Protein AF-A0A2H9L7E9-F1 (afdb_monomer_lite)

pLDDT: mean 79.14, std 12.88, range [49.19, 94.81]

Structure (mmCIF, N/CA/C/O backbone):
data_AF-A0A2H9L7E9-F1
#
_entry.id   AF-A0A2H9L7E9-F1
#
loop_
_atom_site.group_PDB
_atom_site.id
_atom_site.type_symbol
_atom_site.label_atom_id
_atom_site.label_alt_id
_atom_site.label_comp_id
_atom_site.label_asym_id
_atom_site.label_entity_id
_atom_site.label_seq_id
_atom_site.pdbx_PDB_ins_code
_atom_site.Cartn_x
_atom_site.Cartn_y
_atom_site.Cartn_z
_atom_site.occupancy
_atom_site.B_iso_or_equiv
_atom_site.auth_seq_id
_atom_site.auth_comp_id
_atom_site.auth_asym_id
_atom_site.auth_atom_id
_atom_site.pdbx_PDB_model_num
ATOM 1 N N . MET A 1 1 ? 10.993 40.227 -4.127 1.00 54.81 1 MET A N 1
ATOM 2 C CA . MET A 1 1 ? 11.534 39.587 -5.356 1.00 54.81 1 MET A CA 1
ATOM 3 C C . MET A 1 1 ? 12.863 38.827 -5.179 1.00 54.81 1 MET A C 1
ATOM 5 O O . MET A 1 1 ? 13.198 38.049 -6.062 1.00 54.81 1 MET A O 1
ATOM 9 N N . ARG A 1 2 ? 13.629 38.985 -4.078 1.00 61.28 2 ARG A N 1
ATOM 10 C CA . ARG A 1 2 ? 14.914 38.266 -3.885 1.00 61.28 2 ARG A CA 1
ATOM 11 C C . ARG A 1 2 ? 14.772 36.779 -3.501 1.00 61.28 2 ARG A C 1
ATOM 13 O O . ARG A 1 2 ? 15.556 35.975 -3.985 1.00 61.28 2 ARG A O 1
ATOM 20 N N . GLY A 1 3 ? 13.743 36.398 -2.733 1.00 59.44 3 GLY A N 1
ATOM 21 C CA . GLY A 1 3 ? 13.509 34.993 -2.345 1.00 59.44 3 GLY A CA 1
ATOM 22 C C . GLY A 1 3 ? 13.071 34.072 -3.494 1.00 59.44 3 GLY A C 1
ATOM 23 O O . GLY A 1 3 ? 13.414 32.896 -3.507 1.00 59.44 3 GLY A O 1
ATOM 24 N N . LEU A 1 4 ? 12.387 34.618 -4.509 1.00 62.56 4 LEU A N 1
ATOM 25 C CA . LEU A 1 4 ? 11.938 33.844 -5.672 1.00 62.56 4 LEU A CA 1
ATOM 26 C C . LEU A 1 4 ? 13.122 33.370 -6.529 1.00 62.56 4 LEU A C 1
ATOM 28 O O . LEU A 1 4 ? 13.134 32.233 -6.982 1.00 62.56 4 LEU A O 1
ATOM 32 N N . LYS A 1 5 ? 14.155 34.209 -6.696 1.00 72.44 5 LYS A N 1
ATOM 33 C CA . LYS A 1 5 ? 15.356 33.858 -7.473 1.00 72.44 5 LYS A CA 1
ATOM 34 C C . LYS A 1 5 ? 16.149 32.719 -6.825 1.00 72.44 5 LYS A C 1
ATOM 36 O O . LYS A 1 5 ? 16.645 31.854 -7.534 1.00 72.44 5 LYS A O 1
ATOM 41 N N . PHE A 1 6 ? 16.223 32.689 -5.494 1.00 76.44 6 PHE A N 1
ATOM 42 C CA . PHE A 1 6 ? 16.932 31.638 -4.761 1.00 76.44 6 PHE A CA 1
ATOM 43 C C . PHE A 1 6 ? 16.191 30.292 -4.815 1.00 76.44 6 PHE A C 1
ATOM 45 O O . PHE A 1 6 ? 16.809 29.271 -5.102 1.00 76.44 6 PHE A O 1
ATOM 52 N N . ASN A 1 7 ? 14.859 30.294 -4.660 1.00 78.06 7 ASN A N 1
ATOM 53 C CA . ASN A 1 7 ? 14.050 29.079 -4.820 1.00 78.06 7 ASN A CA 1
ATOM 54 C C . ASN A 1 7 ? 14.094 28.526 -6.250 1.00 78.06 7 ASN A C 1
ATOM 56 O O . ASN A 1 7 ? 14.170 27.315 -6.428 1.00 78.06 7 ASN A O 1
ATOM 60 N N . VAL A 1 8 ? 14.090 29.391 -7.270 1.00 84.75 8 VAL A N 1
ATOM 61 C CA . VAL A 1 8 ? 14.190 28.945 -8.669 1.00 84.75 8 VAL A CA 1
ATOM 62 C C . VAL A 1 8 ? 15.550 28.303 -8.943 1.00 84.75 8 VAL A C 1
ATOM 64 O O . VAL A 1 8 ? 15.595 27.250 -9.569 1.00 84.75 8 VAL A O 1
ATOM 67 N N . ILE A 1 9 ? 16.643 28.878 -8.430 1.00 87.75 9 ILE A N 1
ATOM 68 C CA . ILE A 1 9 ? 17.988 28.296 -8.566 1.00 87.75 9 ILE A CA 1
ATOM 69 C C . ILE A 1 9 ? 18.076 26.947 -7.840 1.00 87.75 9 ILE A C 1
ATOM 71 O O . ILE A 1 9 ? 18.607 25.995 -8.401 1.00 87.75 9 ILE A O 1
ATOM 75 N N . PHE A 1 10 ? 17.505 26.831 -6.638 1.00 85.00 10 PHE A N 1
ATOM 76 C CA . PHE A 1 10 ? 17.490 25.579 -5.876 1.00 85.00 10 PHE A CA 1
ATOM 77 C C . PHE A 1 10 ? 16.707 24.462 -6.584 1.00 85.00 10 PHE A C 1
ATOM 79 O O . PHE A 1 10 ? 17.184 23.332 -6.673 1.00 85.00 10 PHE A O 1
ATOM 86 N N . VAL A 1 11 ? 15.543 24.781 -7.158 1.00 85.06 11 VAL A N 1
ATOM 87 C CA . VAL A 1 11 ? 14.747 23.824 -7.945 1.00 85.06 11 VAL A CA 1
ATOM 88 C C . VAL A 1 11 ? 15.477 23.418 -9.228 1.00 85.06 11 VAL A C 1
ATOM 90 O O . VAL A 1 11 ? 15.514 22.235 -9.554 1.00 85.06 11 VAL A O 1
ATOM 93 N N . MET A 1 12 ? 16.119 24.360 -9.925 1.00 82.56 12 MET A N 1
ATOM 94 C CA . MET A 1 12 ? 16.944 24.065 -11.107 1.00 82.56 12 MET A CA 1
ATOM 95 C C . MET A 1 12 ? 18.097 23.111 -10.776 1.00 82.56 12 MET A C 1
ATOM 97 O O . MET A 1 12 ? 18.370 22.183 -11.532 1.00 82.56 12 MET A O 1
ATOM 101 N N . LEU A 1 13 ? 18.736 23.304 -9.621 1.00 83.94 13 LEU A N 1
ATOM 102 C CA . LEU A 1 13 ? 19.850 22.479 -9.158 1.00 83.94 13 LEU A CA 1
ATOM 103 C C . LEU A 1 13 ? 19.380 21.064 -8.776 1.00 83.94 13 LEU A C 1
ATOM 105 O O . LEU A 1 13 ? 20.029 20.086 -9.140 1.00 83.94 13 LEU A O 1
ATOM 109 N N . LEU A 1 14 ? 18.204 20.937 -8.149 1.00 82.62 14 LEU A N 1
ATOM 110 C CA . LEU A 1 14 ? 17.549 19.648 -7.885 1.00 82.62 14 LEU A CA 1
ATOM 111 C C . LEU A 1 14 ? 17.213 18.884 -9.172 1.00 82.62 14 LEU A C 1
ATOM 113 O O . LEU A 1 14 ? 17.460 17.680 -9.257 1.00 82.62 14 LEU A O 1
ATOM 117 N N . VAL A 1 15 ? 16.693 19.579 -10.187 1.00 82.19 15 VAL A N 1
ATOM 118 C CA . VAL A 1 15 ? 16.387 18.979 -11.494 1.00 82.19 15 VAL A CA 1
ATOM 119 C C . VAL A 1 15 ? 17.669 18.528 -12.201 1.00 82.19 15 VAL A C 1
ATOM 121 O O . VAL A 1 15 ? 17.699 17.430 -12.752 1.00 82.19 15 VAL A O 1
ATOM 124 N N . PHE A 1 16 ? 18.749 19.312 -12.138 1.00 77.56 16 PHE A N 1
ATOM 125 C CA . PHE A 1 16 ? 20.034 18.958 -12.751 1.00 77.56 16 PHE A CA 1
ATOM 126 C C . PHE A 1 16 ? 20.693 17.738 -12.097 1.00 77.56 16 PHE A C 1
ATOM 128 O O . PHE A 1 16 ? 21.211 16.869 -12.798 1.00 77.56 16 PHE A O 1
ATOM 135 N N . VAL A 1 17 ? 20.638 17.634 -10.766 1.00 78.31 17 VAL A N 1
ATOM 136 C CA . VAL A 1 17 ? 21.134 16.458 -10.033 1.00 78.31 17 VAL A CA 1
ATOM 137 C C . VAL A 1 17 ? 20.297 15.219 -10.362 1.00 78.31 17 VAL A C 1
ATOM 139 O O . VAL A 1 17 ? 20.861 14.153 -10.611 1.00 78.31 17 VAL A O 1
ATOM 142 N N . GLY A 1 18 ? 18.969 15.358 -10.446 1.00 74.81 18 GLY A N 1
ATOM 143 C CA . GLY A 1 18 ? 18.081 14.274 -10.876 1.00 74.81 18 GLY A CA 1
ATOM 144 C C . GLY A 1 18 ? 18.376 13.793 -12.301 1.00 74.81 18 GLY A C 1
ATOM 145 O O . GLY A 1 18 ? 18.404 12.590 -12.558 1.00 74.81 18 GLY A O 1
ATOM 146 N N . LEU A 1 19 ? 18.670 14.718 -13.217 1.00 70.12 19 LEU A N 1
ATOM 147 C CA . LEU A 1 19 ? 18.980 14.397 -14.610 1.00 70.12 19 LEU A CA 1
ATOM 148 C C . LEU A 1 19 ? 20.384 13.795 -14.787 1.00 70.12 19 LEU A C 1
ATOM 150 O O . LEU A 1 19 ? 20.587 12.959 -15.664 1.00 70.12 19 LEU A O 1
ATOM 154 N N . ALA A 1 20 ? 21.358 14.184 -13.962 1.00 69.06 20 ALA A N 1
ATOM 155 C CA . ALA A 1 20 ? 22.696 13.591 -13.963 1.00 69.06 20 ALA A CA 1
ATOM 156 C C . ALA A 1 20 ? 22.690 12.163 -13.385 1.00 69.06 20 ALA A C 1
ATOM 158 O O . ALA A 1 20 ? 23.318 11.264 -13.947 1.00 69.06 20 ALA A O 1
ATOM 159 N N . ALA A 1 21 ? 21.922 11.923 -12.317 1.00 64.81 21 ALA A N 1
ATOM 160 C CA . ALA A 1 21 ? 21.755 10.593 -11.728 1.00 64.81 21 ALA A CA 1
ATOM 161 C C . ALA A 1 21 ? 21.051 9.606 -12.682 1.00 64.81 21 ALA A C 1
ATOM 163 O O . ALA A 1 21 ? 21.382 8.421 -12.695 1.00 64.81 21 ALA A O 1
ATOM 164 N N . ALA A 1 22 ? 20.136 10.097 -13.526 1.00 60.38 22 ALA A N 1
ATOM 165 C CA . ALA A 1 22 ? 19.457 9.294 -14.544 1.00 60.38 22 ALA A CA 1
ATOM 166 C C . ALA A 1 22 ? 20.360 8.878 -15.726 1.00 60.38 22 ALA A C 1
ATOM 168 O O . ALA A 1 22 ? 20.024 7.939 -16.439 1.00 60.38 22 ALA A O 1
ATOM 169 N N . GLN A 1 23 ? 21.495 9.555 -15.947 1.00 60.22 23 GLN A N 1
ATOM 170 C CA . GLN A 1 23 ? 22.414 9.270 -17.062 1.00 60.22 23 GLN A CA 1
ATOM 171 C C . GLN A 1 23 ? 23.552 8.311 -16.685 1.00 60.22 23 GLN A C 1
ATOM 173 O O . GLN A 1 23 ? 24.057 7.595 -17.546 1.00 60.22 23 GLN A O 1
ATOM 178 N N . ALA A 1 24 ? 23.947 8.261 -15.406 1.00 56.59 24 ALA A N 1
ATOM 179 C CA . ALA A 1 24 ? 25.034 7.396 -14.926 1.00 56.59 24 ALA A CA 1
ATOM 180 C C . ALA A 1 24 ? 24.689 5.894 -14.980 1.00 56.59 24 ALA A C 1
ATOM 182 O O . ALA A 1 24 ? 25.569 5.037 -14.972 1.00 56.59 24 ALA A O 1
ATOM 183 N N . THR A 1 25 ? 23.400 5.574 -15.072 1.00 54.78 25 THR A N 1
ATOM 184 C CA . THR A 1 25 ? 22.897 4.231 -15.335 1.00 54.78 25 THR A CA 1
ATOM 185 C C . THR A 1 25 ? 21.964 4.331 -16.533 1.00 54.78 25 THR A C 1
ATOM 187 O O . THR A 1 25 ? 20.881 4.887 -16.421 1.00 54.78 25 THR A O 1
ATOM 190 N N . GLY A 1 26 ? 22.389 3.856 -17.708 1.00 60.12 26 GLY A N 1
ATOM 191 C CA . GLY A 1 26 ? 21.535 3.848 -18.902 1.00 60.12 26 GLY A CA 1
ATOM 192 C C . GLY A 1 26 ? 20.204 3.109 -18.677 1.00 60.12 26 GLY A C 1
ATOM 193 O O . GLY A 1 26 ? 19.923 2.608 -17.590 1.00 60.12 26 GLY A O 1
ATOM 194 N N . SER A 1 27 ? 19.393 2.963 -19.726 1.00 57.44 27 SER A N 1
ATOM 195 C CA . SER A 1 27 ? 18.067 2.308 -19.703 1.00 57.44 27 SER A CA 1
ATOM 196 C C . SER A 1 27 ? 17.986 0.973 -18.926 1.00 57.44 27 SER A C 1
ATOM 198 O O . SER A 1 27 ? 16.926 0.641 -18.397 1.00 57.44 27 SER A O 1
ATOM 200 N N . ALA A 1 28 ? 19.099 0.248 -18.770 1.00 62.38 28 ALA A N 1
ATOM 201 C CA . ALA A 1 28 ? 19.231 -0.939 -17.919 1.00 62.38 28 ALA A CA 1
ATOM 202 C C . ALA A 1 28 ? 19.077 -0.679 -16.399 1.00 62.38 28 ALA A C 1
ATOM 204 O O . ALA A 1 28 ? 18.455 -1.479 -15.699 1.00 62.38 28 ALA A O 1
ATOM 205 N N . GLY A 1 29 ? 19.599 0.431 -15.867 1.00 67.88 29 GLY A N 1
ATOM 206 C CA . GLY A 1 29 ? 19.446 0.782 -14.449 1.00 67.88 29 GLY A CA 1
ATOM 207 C C . GLY A 1 29 ? 18.025 1.211 -14.105 1.00 67.88 29 GLY A C 1
ATOM 208 O O . GLY A 1 29 ? 17.517 0.855 -13.044 1.00 67.88 29 GLY A O 1
ATOM 209 N N . LEU A 1 30 ? 17.348 1.881 -15.042 1.00 68.75 30 LEU A N 1
ATOM 210 C CA . LEU A 1 30 ? 15.938 2.234 -14.905 1.00 68.75 30 LEU A CA 1
ATOM 211 C C . LEU A 1 30 ? 15.053 0.980 -14.841 1.00 68.75 30 LEU A C 1
ATOM 213 O O . LEU A 1 30 ? 14.196 0.884 -13.967 1.00 68.75 30 LEU A O 1
ATOM 217 N N . MET A 1 31 ? 15.299 -0.014 -15.702 1.00 69.44 31 MET A N 1
ATOM 218 C CA . MET A 1 31 ? 14.574 -1.291 -15.648 1.00 69.44 31 MET A CA 1
ATOM 219 C C . MET A 1 31 ? 14.819 -2.045 -14.331 1.00 69.44 31 MET A C 1
ATOM 221 O O . MET A 1 31 ? 13.877 -2.580 -13.751 1.00 69.44 31 MET A O 1
ATOM 225 N N . SER A 1 32 ? 16.050 -2.033 -13.811 1.00 72.75 32 SER A N 1
ATOM 226 C CA . SER A 1 32 ? 16.379 -2.641 -12.512 1.00 72.75 32 SER A CA 1
ATOM 227 C C . SER A 1 32 ? 15.703 -1.921 -11.336 1.00 72.75 32 SER A C 1
ATOM 229 O O . SER A 1 32 ? 15.122 -2.558 -10.454 1.00 72.75 32 SER A O 1
ATOM 231 N N . ALA A 1 33 ? 15.704 -0.585 -11.343 1.00 75.88 33 ALA A N 1
ATOM 232 C CA . ALA A 1 33 ? 15.038 0.221 -10.325 1.00 75.88 33 ALA A CA 1
ATOM 233 C C . ALA A 1 33 ? 13.519 -0.007 -10.319 1.00 75.88 33 ALA A C 1
ATOM 235 O O . ALA A 1 33 ? 12.929 -0.176 -9.251 1.00 75.88 33 ALA A O 1
ATOM 236 N N . ILE A 1 34 ? 12.892 -0.081 -11.499 1.00 76.06 34 ILE A N 1
ATOM 237 C CA . ILE A 1 34 ? 11.455 -0.351 -11.608 1.00 76.06 34 ILE A CA 1
ATOM 238 C C . ILE A 1 34 ? 11.126 -1.789 -11.180 1.00 76.06 34 ILE A C 1
ATOM 240 O O . ILE A 1 34 ? 10.147 -1.992 -10.466 1.00 76.06 34 ILE A O 1
ATOM 244 N N . GLY A 1 35 ? 11.965 -2.774 -11.514 1.00 75.50 35 GLY A N 1
ATOM 245 C CA . GLY A 1 35 ? 11.799 -4.150 -11.033 1.00 75.50 35 GLY A CA 1
ATOM 246 C C . GLY A 1 35 ? 11.866 -4.259 -9.503 1.00 75.50 35 GLY A C 1
ATOM 247 O O . GLY A 1 35 ? 11.028 -4.913 -8.883 1.00 75.50 35 GLY A O 1
ATOM 248 N N . ASN A 1 36 ? 12.808 -3.560 -8.863 1.00 80.31 36 ASN A N 1
ATOM 249 C CA . ASN A 1 36 ? 12.907 -3.523 -7.399 1.00 80.31 36 ASN A CA 1
ATOM 250 C C . ASN A 1 36 ? 11.718 -2.810 -6.751 1.00 80.31 36 ASN A C 1
ATOM 252 O O . ASN A 1 36 ? 11.195 -3.287 -5.742 1.00 80.31 36 ASN A O 1
ATOM 256 N N . LEU A 1 37 ? 11.253 -1.709 -7.347 1.00 79.06 37 LEU A N 1
ATOM 257 C CA . LEU A 1 37 ? 10.038 -1.029 -6.907 1.00 79.06 37 LEU A CA 1
ATOM 258 C C . LEU A 1 37 ? 8.826 -1.961 -7.008 1.00 79.06 37 LEU A C 1
ATOM 260 O O . LEU A 1 37 ? 7.995 -1.995 -6.106 1.00 79.06 37 LEU A O 1
ATOM 264 N N . CYS A 1 38 ? 8.749 -2.764 -8.064 1.00 79.62 38 CYS A N 1
ATOM 265 C CA . CYS A 1 38 ? 7.643 -3.685 -8.257 1.00 79.62 38 CYS A CA 1
ATOM 266 C C . CYS A 1 38 ? 7.637 -4.840 -7.254 1.00 79.62 38 CYS A C 1
ATOM 268 O O . CYS A 1 38 ? 6.585 -5.181 -6.714 1.00 79.62 38 CYS A O 1
ATOM 270 N N . LYS A 1 39 ? 8.810 -5.400 -6.935 1.00 81.12 39 LYS A N 1
ATOM 271 C CA . LYS A 1 39 ? 8.956 -6.395 -5.860 1.00 81.12 39 LYS A CA 1
ATOM 272 C C . LYS A 1 39 ? 8.590 -5.814 -4.501 1.00 81.12 39 LYS A C 1
ATOM 274 O O . LYS A 1 39 ? 7.893 -6.469 -3.727 1.00 81.12 39 LYS A O 1
ATOM 279 N N . LEU A 1 40 ? 9.018 -4.582 -4.224 1.00 83.50 40 LEU A N 1
ATOM 280 C CA . LEU A 1 40 ? 8.643 -3.861 -3.010 1.00 83.50 40 LEU A CA 1
ATOM 281 C C . LEU A 1 40 ? 7.118 -3.716 -2.923 1.00 83.50 40 LEU A C 1
ATOM 283 O O . LEU A 1 40 ? 6.520 -4.109 -1.928 1.00 83.50 40 LEU A O 1
ATOM 287 N N . VAL A 1 41 ? 6.475 -3.215 -3.979 1.00 84.62 41 VAL A N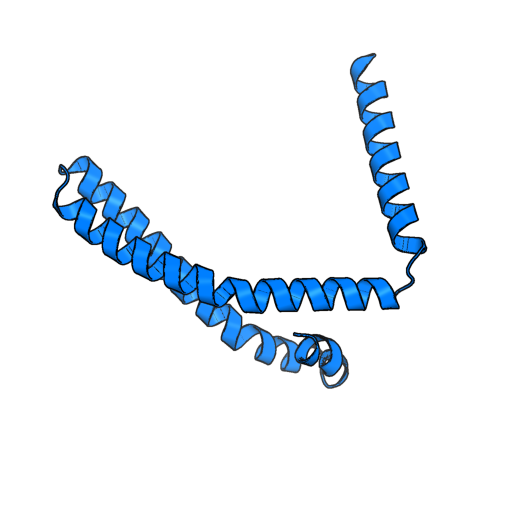 1
ATOM 288 C CA . VAL A 1 41 ? 5.019 -3.021 -4.018 1.00 84.62 41 VAL A CA 1
ATOM 289 C C . VAL A 1 41 ? 4.272 -4.353 -3.913 1.00 84.62 41 VAL A C 1
ATOM 291 O O . VAL A 1 41 ? 3.322 -4.444 -3.143 1.00 84.62 41 VAL A O 1
ATOM 294 N N . SER A 1 42 ? 4.723 -5.405 -4.600 1.00 82.25 42 SER A N 1
ATOM 295 C CA . SER A 1 42 ? 4.069 -6.724 -4.594 1.00 82.25 42 SER A CA 1
ATOM 296 C C . SER A 1 42 ? 4.193 -7.458 -3.258 1.00 82.25 42 SER A C 1
ATOM 298 O O . SER A 1 42 ? 3.321 -8.247 -2.910 1.00 82.25 42 SER A O 1
ATOM 300 N N . THR A 1 43 ? 5.245 -7.191 -2.482 1.00 85.19 43 THR A N 1
ATOM 301 C CA . THR A 1 43 ? 5.414 -7.761 -1.133 1.00 85.19 43 THR A CA 1
ATOM 302 C C . THR A 1 43 ? 4.688 -6.945 -0.061 1.00 85.19 43 THR A C 1
ATOM 304 O O . THR A 1 43 ? 4.114 -7.513 0.873 1.00 85.19 43 THR A O 1
ATOM 307 N N . LEU A 1 44 ? 4.644 -5.616 -0.204 1.00 86.56 44 LEU A N 1
ATOM 308 C CA . LEU A 1 44 ? 3.946 -4.732 0.734 1.00 86.56 44 LEU A CA 1
ATOM 309 C C . LEU A 1 44 ? 2.427 -4.744 0.562 1.00 86.56 44 LEU A C 1
ATOM 311 O O . LEU A 1 44 ? 1.719 -4.744 1.567 1.00 86.56 44 LEU A O 1
ATOM 315 N N . LEU A 1 45 ? 1.917 -4.775 -0.673 1.00 87.00 45 LEU A N 1
ATOM 316 C CA . LEU A 1 45 ? 0.478 -4.739 -0.962 1.00 87.00 45 LEU A CA 1
ATOM 317 C C . LEU A 1 45 ? -0.344 -5.762 -0.165 1.00 87.00 45 LEU A C 1
ATOM 319 O O . LEU A 1 45 ? -1.280 -5.337 0.514 1.00 87.00 45 LEU A O 1
ATOM 323 N N . PRO A 1 46 ? -0.033 -7.074 -0.188 1.00 85.38 46 PRO A N 1
ATOM 324 C CA . PRO A 1 46 ? -0.833 -8.062 0.534 1.00 85.38 46 PRO A CA 1
ATOM 325 C C . PRO A 1 46 ? -0.750 -7.869 2.052 1.00 85.38 46 PRO A C 1
ATOM 327 O O . PRO A 1 46 ? -1.757 -8.005 2.745 1.00 85.38 46 PRO A O 1
ATOM 330 N N . THR A 1 47 ? 0.418 -7.475 2.566 1.00 90.75 47 THR A N 1
ATOM 331 C CA . THR A 1 47 ? 0.613 -7.194 3.995 1.00 90.75 47 THR A CA 1
ATOM 332 C C . THR A 1 47 ? -0.251 -6.014 4.447 1.00 90.75 47 THR A C 1
ATOM 334 O O . THR A 1 47 ? -0.964 -6.105 5.446 1.00 90.75 47 THR A O 1
ATOM 337 N N . VAL A 1 48 ? -0.247 -4.913 3.691 1.00 88.75 48 VAL A N 1
ATOM 338 C CA . VAL A 1 48 ? -1.042 -3.716 4.003 1.00 88.75 48 VAL A CA 1
ATOM 339 C C . VAL A 1 48 ? -2.537 -3.978 3.823 1.00 88.75 48 VAL A C 1
ATOM 341 O O . VAL A 1 48 ? -3.332 -3.532 4.650 1.00 88.75 48 VAL A O 1
ATOM 344 N N . ALA A 1 49 ? -2.935 -4.732 2.795 1.00 90.50 49 ALA A N 1
ATOM 345 C CA . ALA A 1 49 ? -4.330 -5.106 2.579 1.00 90.50 49 ALA A CA 1
ATOM 346 C C . ALA A 1 49 ? -4.883 -5.926 3.757 1.00 90.50 49 ALA A C 1
ATOM 348 O O . ALA A 1 49 ? -5.968 -5.626 4.254 1.00 90.50 49 ALA A O 1
ATOM 349 N N . LEU A 1 50 ? -4.116 -6.901 4.258 1.00 91.56 50 LEU A N 1
ATOM 350 C CA . LEU A 1 50 ? -4.496 -7.684 5.435 1.00 91.56 50 LEU A CA 1
ATOM 351 C C . LEU A 1 50 ? -4.660 -6.791 6.675 1.00 91.56 50 LEU A C 1
ATOM 353 O O . LEU A 1 50 ? -5.664 -6.886 7.381 1.00 91.56 50 LEU A O 1
ATOM 357 N N . LEU A 1 51 ? -3.705 -5.887 6.917 1.00 93.06 51 LEU A N 1
ATOM 358 C CA . LEU A 1 51 ? -3.769 -4.948 8.039 1.00 93.06 51 LEU A CA 1
ATOM 359 C C . LEU A 1 51 ? -4.982 -4.016 7.946 1.00 93.06 51 LEU A C 1
ATOM 361 O O . LEU A 1 51 ? -5.623 -3.764 8.962 1.00 93.06 51 LEU A O 1
ATOM 365 N N . MET A 1 52 ? -5.337 -3.547 6.748 1.00 91.56 52 MET A N 1
ATOM 366 C CA . MET A 1 52 ? -6.519 -2.705 6.531 1.00 91.56 52 MET A CA 1
ATOM 367 C C . MET A 1 52 ? -7.828 -3.450 6.801 1.00 91.56 52 MET A C 1
ATOM 369 O O . MET A 1 52 ? -8.742 -2.873 7.388 1.00 91.56 52 MET A O 1
ATOM 373 N N . ILE A 1 53 ? -7.919 -4.734 6.442 1.00 93.88 53 ILE A N 1
ATOM 374 C CA . ILE A 1 53 ? -9.096 -5.565 6.748 1.00 93.88 53 ILE A CA 1
ATOM 375 C C . ILE A 1 53 ? -9.242 -5.751 8.263 1.00 93.88 53 ILE A C 1
ATOM 377 O O . ILE A 1 53 ? -10.333 -5.575 8.809 1.00 93.88 53 ILE A O 1
ATOM 381 N N . ILE A 1 54 ? -8.144 -6.060 8.959 1.00 94.81 54 ILE A N 1
ATOM 382 C CA . ILE A 1 54 ? -8.150 -6.223 10.419 1.00 94.81 54 ILE A CA 1
ATOM 383 C C . ILE A 1 54 ? -8.506 -4.895 11.099 1.00 94.81 54 ILE A C 1
ATOM 385 O O . ILE A 1 54 ? -9.376 -4.863 11.969 1.00 94.81 54 ILE A O 1
ATOM 389 N N . ALA A 1 55 ? -7.892 -3.789 10.671 1.00 92.31 55 ALA A N 1
ATOM 390 C CA . ALA A 1 55 ? -8.178 -2.457 11.193 1.00 92.31 55 ALA A CA 1
ATOM 391 C C . ALA A 1 55 ? -9.648 -2.066 10.987 1.00 92.31 55 ALA A C 1
ATOM 393 O O . ALA A 1 55 ? -10.260 -1.540 11.913 1.00 92.31 55 ALA A O 1
ATOM 394 N N . ALA A 1 56 ? -10.243 -2.382 9.832 1.00 92.06 56 ALA A N 1
ATOM 395 C CA . ALA A 1 56 ? -11.663 -2.153 9.575 1.00 92.06 56 ALA A CA 1
ATOM 396 C C . ALA A 1 56 ? -12.558 -2.926 10.560 1.00 92.06 56 ALA A C 1
ATOM 398 O O . ALA A 1 56 ? -13.499 -2.353 11.111 1.00 92.06 56 ALA A O 1
ATOM 399 N N . GLY A 1 57 ? -12.244 -4.197 10.831 1.00 91.62 57 GLY A N 1
ATOM 400 C CA . GLY A 1 57 ? -12.975 -5.010 11.807 1.00 91.62 57 GLY A CA 1
ATOM 401 C C . GLY A 1 57 ? -12.873 -4.457 13.231 1.00 91.62 57 GLY A C 1
ATOM 402 O O . GLY A 1 57 ? -13.885 -4.310 13.919 1.00 91.62 57 GLY A O 1
ATOM 403 N N . VAL A 1 58 ? -11.663 -4.079 13.652 1.00 93.31 58 VAL A N 1
ATOM 404 C CA . VAL A 1 58 ? -11.421 -3.497 14.980 1.00 93.31 58 VAL A CA 1
ATOM 405 C C . VAL A 1 58 ? -12.099 -2.136 15.120 1.00 93.31 58 VAL A C 1
ATOM 407 O O . VAL A 1 58 ? -12.745 -1.893 16.132 1.00 93.31 58 VAL A O 1
ATOM 410 N N . LEU A 1 59 ? -12.017 -1.261 14.115 1.00 90.69 59 LEU A N 1
ATOM 411 C CA . LEU A 1 59 ? -12.664 0.056 14.133 1.00 90.69 59 LEU A CA 1
ATOM 412 C C . LEU A 1 59 ? -14.187 -0.051 14.137 1.00 90.69 59 LEU A C 1
ATOM 414 O O . LEU A 1 59 ? -14.849 0.716 14.837 1.00 90.69 59 LEU A O 1
ATOM 418 N N . TYR A 1 60 ? -14.749 -1.014 13.405 1.00 91.50 60 TYR A N 1
ATOM 419 C CA . TYR A 1 60 ? -16.183 -1.274 13.445 1.00 91.50 60 TYR A CA 1
ATOM 420 C C . TYR A 1 60 ? -16.628 -1.715 14.842 1.00 91.50 60 TYR A C 1
ATOM 422 O O . TYR A 1 60 ? -17.607 -1.180 15.362 1.00 91.50 60 TYR A O 1
ATOM 430 N N . ALA A 1 61 ? -15.896 -2.646 15.462 1.00 89.62 61 ALA A N 1
ATOM 431 C CA . ALA A 1 61 ? -16.181 -3.129 16.811 1.00 89.62 61 ALA A CA 1
ATOM 432 C C . ALA A 1 61 ? -15.983 -2.032 17.871 1.00 89.62 61 ALA A C 1
ATOM 434 O O . ALA A 1 61 ? -16.862 -1.810 18.700 1.00 89.62 61 ALA A O 1
ATOM 435 N N . ALA A 1 62 ? -14.877 -1.287 17.802 1.00 88.62 62 ALA A N 1
ATOM 436 C CA . ALA A 1 62 ? -14.582 -0.162 18.685 1.00 88.62 62 ALA A CA 1
ATOM 437 C C . ALA A 1 62 ? -15.649 0.937 18.577 1.00 88.62 62 ALA A C 1
ATOM 439 O O . ALA A 1 62 ? -16.080 1.483 19.590 1.00 88.62 62 ALA A O 1
ATOM 440 N N . GLY A 1 63 ? -16.145 1.201 17.367 1.00 84.88 63 GLY A N 1
ATOM 441 C CA . GLY A 1 63 ? -17.224 2.153 17.123 1.00 84.88 63 GLY A CA 1
ATOM 442 C C . GLY A 1 63 ? -18.538 1.798 17.824 1.00 84.88 63 GLY A C 1
ATOM 443 O O . GLY A 1 63 ? -19.316 2.702 18.110 1.00 84.88 63 GLY A O 1
ATOM 444 N N . GLN A 1 64 ? -18.786 0.522 18.150 1.00 85.44 64 GLN A N 1
ATOM 445 C CA . GLN A 1 64 ? -19.986 0.117 18.899 1.00 85.44 64 GLN A CA 1
ATOM 446 C C . GLN A 1 64 ? -19.908 0.465 20.389 1.00 85.44 64 GLN A C 1
ATOM 448 O O . GLN A 1 64 ? -20.946 0.627 21.024 1.00 85.44 64 GLN A O 1
ATOM 453 N N . PHE A 1 65 ? -18.700 0.597 20.943 1.00 87.12 65 PHE A N 1
ATOM 454 C CA . PHE A 1 65 ? -18.486 0.975 22.344 1.00 87.12 65 PHE A CA 1
ATOM 455 C C . PHE A 1 65 ? -18.456 2.491 22.559 1.00 87.12 65 PHE A C 1
ATOM 457 O O . PHE A 1 65 ? -18.439 2.952 23.698 1.00 87.12 65 PHE A O 1
ATOM 464 N N . MET A 1 66 ? -18.442 3.276 21.4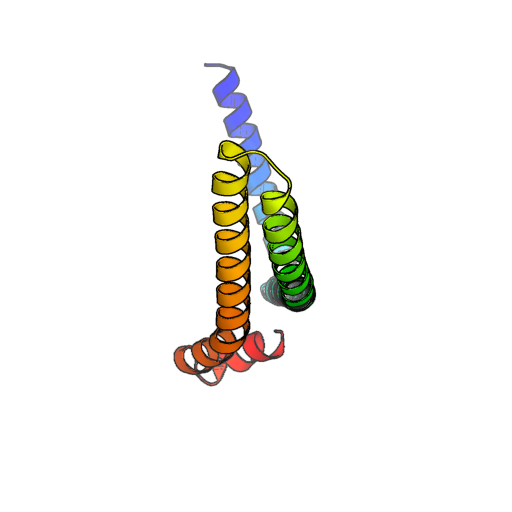80 1.00 84.44 66 MET A N 1
ATOM 465 C CA . MET A 1 66 ? -18.394 4.733 21.547 1.00 84.44 66 MET A CA 1
ATOM 466 C C . MET A 1 66 ? -19.775 5.367 21.312 1.00 84.44 66 MET A C 1
ATOM 468 O O . MET A 1 66 ? -20.700 4.735 20.803 1.00 84.44 66 MET A O 1
ATOM 472 N N . GLY A 1 67 ? -19.920 6.635 21.712 1.00 87.00 67 GLY A N 1
ATOM 473 C CA . GLY A 1 67 ? -21.170 7.395 21.603 1.00 87.00 67 GLY A CA 1
ATOM 474 C C . GLY A 1 67 ? -21.711 7.528 20.171 1.00 87.00 67 GLY A C 1
ATOM 475 O O . GLY A 1 67 ? -21.026 7.257 19.187 1.00 87.00 67 GLY A O 1
ATOM 476 N N . ALA A 1 68 ? -22.963 7.975 20.043 1.00 84.88 68 ALA A N 1
ATOM 477 C CA . ALA A 1 68 ? -23.694 7.997 18.769 1.00 84.88 68 ALA A CA 1
ATOM 478 C C . ALA A 1 68 ? -22.957 8.733 17.628 1.00 84.88 68 ALA A C 1
ATOM 480 O O . ALA A 1 68 ? -22.982 8.286 16.481 1.00 84.88 68 ALA A O 1
ATOM 481 N N . GLU A 1 69 ? -22.243 9.814 17.940 1.00 84.75 69 GLU A N 1
ATOM 482 C CA . GLU A 1 69 ? -21.497 10.610 16.957 1.00 84.75 69 GLU A CA 1
ATOM 483 C C . GLU A 1 69 ? -20.227 9.907 16.452 1.00 84.75 69 GLU A C 1
ATOM 485 O O . GLU A 1 69 ? -19.884 9.981 15.269 1.00 84.75 69 GLU A O 1
ATOM 490 N N . THR A 1 70 ? -19.528 9.190 17.332 1.00 85.56 70 THR A N 1
ATOM 491 C CA . THR A 1 70 ? -18.293 8.463 17.012 1.00 85.56 70 THR A CA 1
ATOM 492 C C . THR A 1 70 ? -18.584 7.101 16.397 1.00 85.56 70 THR A C 1
ATOM 4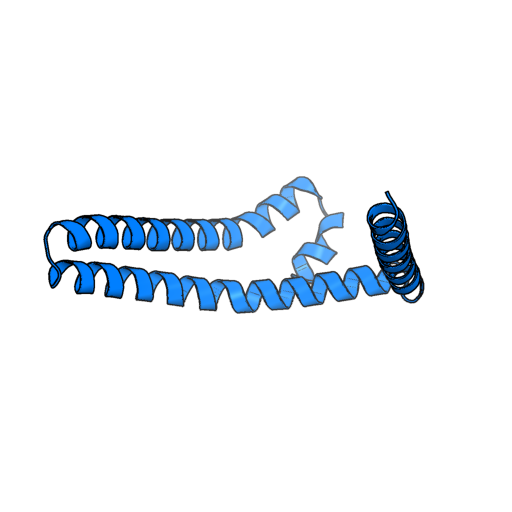94 O O . THR A 1 70 ? -17.857 6.690 15.496 1.00 85.56 70 THR A O 1
ATOM 497 N N . ARG A 1 71 ? -19.701 6.458 16.754 1.00 85.88 71 ARG A N 1
ATOM 498 C CA . ARG A 1 71 ? -20.220 5.257 16.081 1.00 85.88 71 ARG A CA 1
ATOM 499 C C . ARG A 1 71 ? -20.504 5.504 14.597 1.00 85.88 71 ARG A C 1
ATOM 501 O O . ARG A 1 71 ? -20.125 4.701 13.738 1.00 85.88 71 ARG A O 1
ATOM 508 N N . ALA A 1 72 ? -21.131 6.638 14.281 1.00 88.12 72 ALA A N 1
ATOM 509 C CA . ALA A 1 72 ? -21.425 7.022 12.903 1.00 88.12 72 ALA A CA 1
ATOM 510 C C . ALA A 1 72 ? -20.142 7.278 12.093 1.00 88.12 72 ALA A C 1
ATOM 512 O O . ALA A 1 72 ? -20.020 6.820 10.962 1.00 88.12 72 ALA A O 1
ATOM 513 N N . ARG A 1 73 ? -19.137 7.943 12.674 1.0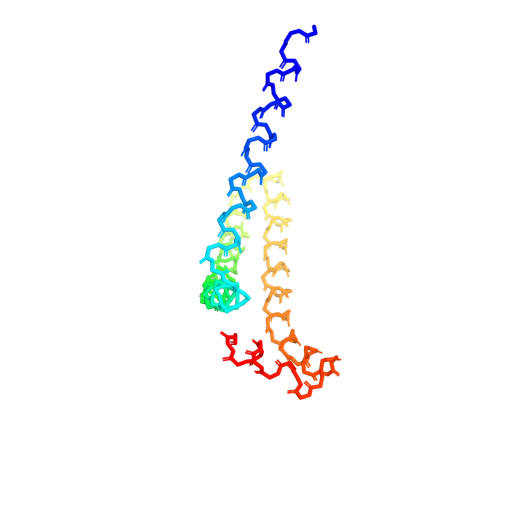0 87.44 73 ARG A N 1
ATOM 514 C CA . ARG A 1 73 ? -17.867 8.208 11.974 1.00 87.44 73 ARG A CA 1
ATOM 515 C C . ARG A 1 73 ? -16.985 6.961 11.848 1.00 87.44 73 ARG A C 1
ATOM 517 O O . ARG A 1 73 ? -16.410 6.735 10.787 1.00 87.44 73 ARG A O 1
ATOM 524 N N . ALA A 1 74 ? -16.924 6.130 12.887 1.00 89.06 74 ALA A N 1
ATOM 525 C CA . ALA A 1 74 ? -16.133 4.901 12.897 1.00 89.06 74 ALA A CA 1
ATOM 526 C C . ALA A 1 74 ? -16.635 3.881 11.866 1.00 89.06 74 ALA A C 1
ATOM 528 O O . ALA A 1 74 ? -15.830 3.253 11.182 1.00 89.06 74 ALA A O 1
ATOM 529 N N . SER A 1 75 ? -17.955 3.755 11.697 1.00 88.56 75 SER A N 1
ATOM 530 C CA . SER A 1 75 ? -18.531 2.872 10.675 1.00 88.56 75 SER A CA 1
ATOM 531 C C . SER A 1 75 ? -18.208 3.336 9.251 1.00 88.56 75 SER A C 1
ATOM 533 O O . SER A 1 75 ? -17.826 2.516 8.416 1.00 88.56 75 SER A O 1
ATOM 535 N N . VAL A 1 76 ? -18.244 4.644 8.979 1.00 92.56 76 VAL A N 1
ATOM 536 C CA . VAL A 1 76 ? -17.821 5.189 7.677 1.00 92.56 76 VAL A CA 1
ATOM 537 C C . VAL A 1 76 ? -16.345 4.886 7.412 1.00 92.56 76 VAL A C 1
ATOM 539 O O . VAL A 1 76 ? -16.001 4.415 6.330 1.00 92.56 76 VAL A O 1
ATOM 542 N N . TRP A 1 77 ? -15.469 5.071 8.400 1.00 90.88 77 TRP A N 1
ATOM 543 C CA . TRP A 1 77 ? -14.039 4.790 8.237 1.00 90.88 77 TRP A CA 1
ATOM 544 C C . TRP A 1 77 ? -13.763 3.299 8.027 1.00 90.88 77 TRP A C 1
ATOM 546 O O . TRP A 1 77 ? -12.988 2.943 7.142 1.00 90.88 77 TRP A O 1
ATOM 556 N N . ALA A 1 78 ? -14.447 2.424 8.766 1.00 90.88 78 ALA A N 1
ATOM 557 C CA . ALA A 1 78 ? -14.329 0.979 8.597 1.00 90.88 78 ALA A CA 1
ATOM 558 C C . ALA A 1 78 ? -14.758 0.529 7.190 1.00 90.88 78 ALA A C 1
ATOM 560 O O . ALA A 1 78 ? -14.062 -0.262 6.557 1.00 90.88 78 ALA A O 1
ATOM 561 N N . THR A 1 79 ? -15.863 1.064 6.659 1.00 91.31 79 THR A N 1
ATOM 562 C CA . THR A 1 79 ? -16.315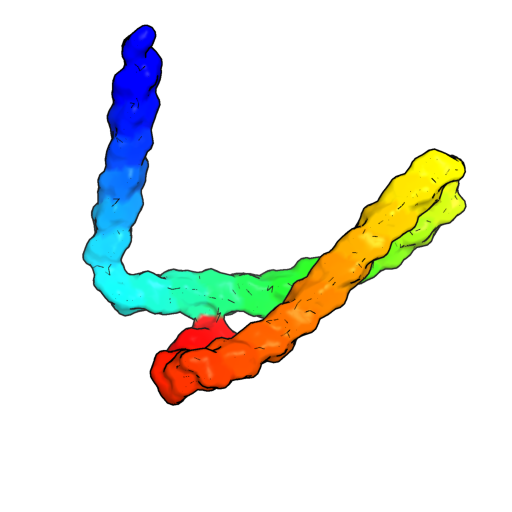 0.727 5.296 1.00 91.31 79 THR A CA 1
ATOM 563 C C . THR A 1 79 ? -15.374 1.256 4.214 1.00 91.31 79 THR A C 1
ATOM 565 O O . THR A 1 79 ? -15.108 0.546 3.243 1.00 91.31 79 THR A O 1
ATOM 568 N N . ALA A 1 80 ? -14.802 2.449 4.393 1.00 92.31 80 ALA A N 1
ATOM 569 C CA . ALA A 1 80 ? -13.795 2.990 3.483 1.00 92.31 80 ALA A CA 1
ATOM 570 C C . ALA A 1 80 ? -12.513 2.138 3.477 1.00 92.31 80 ALA A C 1
ATOM 572 O O . ALA A 1 80 ? -11.964 1.851 2.415 1.00 92.31 80 ALA A O 1
ATOM 573 N N . MET A 1 81 ? -12.068 1.668 4.647 1.00 92.00 81 MET A N 1
ATOM 574 C CA . MET A 1 81 ? -10.911 0.773 4.760 1.00 92.00 81 MET A CA 1
ATOM 575 C C . MET A 1 81 ? -11.176 -0.596 4.128 1.00 92.00 81 MET A C 1
ATOM 577 O O . MET A 1 81 ? -10.340 -1.095 3.376 1.00 92.00 81 MET A O 1
ATOM 581 N N . LEU A 1 82 ? -12.352 -1.182 4.378 1.00 93.19 82 LEU A N 1
ATOM 582 C CA . LEU A 1 82 ? -12.739 -2.468 3.802 1.00 93.19 82 LEU A CA 1
ATOM 583 C C . LEU A 1 82 ? -12.823 -2.391 2.271 1.00 93.19 82 LEU A C 1
ATOM 585 O O . LEU A 1 82 ? -12.235 -3.215 1.575 1.00 93.19 82 LEU A O 1
ATOM 589 N N . THR A 1 83 ? -13.524 -1.390 1.735 1.00 93.56 83 THR A N 1
ATOM 590 C CA . THR A 1 83 ? -13.684 -1.219 0.281 1.00 93.56 83 THR A CA 1
ATOM 591 C C . THR A 1 83 ? -12.359 -0.897 -0.402 1.00 93.56 83 THR A C 1
ATOM 593 O O . THR A 1 83 ? -12.059 -1.489 -1.437 1.00 93.56 83 THR A O 1
ATOM 596 N N . GLY A 1 84 ? -11.522 -0.045 0.199 1.00 90.88 84 GLY A N 1
ATOM 597 C CA . GLY A 1 84 ? -10.172 0.231 -0.292 1.00 90.88 84 GLY A CA 1
ATOM 598 C C . GLY A 1 84 ? -9.291 -1.020 -0.342 1.00 90.88 84 GLY A C 1
ATOM 599 O O . GLY A 1 84 ? -8.622 -1.253 -1.348 1.00 90.88 84 GLY A O 1
ATOM 600 N N . ALA A 1 85 ? -9.338 -1.867 0.693 1.00 92.44 85 ALA A N 1
ATOM 601 C CA . ALA A 1 85 ? -8.598 -3.128 0.721 1.00 92.44 85 ALA A CA 1
ATOM 602 C C . ALA A 1 85 ? -9.091 -4.113 -0.352 1.00 92.44 85 ALA A C 1
ATOM 604 O O . ALA A 1 85 ? -8.278 -4.699 -1.067 1.00 92.44 85 ALA A O 1
ATOM 605 N N . VAL A 1 86 ? -10.410 -4.257 -0.517 1.00 93.69 86 VAL A N 1
ATOM 606 C CA . VAL A 1 86 ? -11.002 -5.128 -1.547 1.00 93.69 86 VAL A CA 1
ATOM 607 C C . VAL A 1 86 ? -10.612 -4.662 -2.950 1.00 93.69 86 VAL A C 1
ATOM 609 O O . VAL A 1 86 ? -10.170 -5.475 -3.759 1.00 93.69 86 VAL A O 1
ATOM 612 N N . ILE A 1 87 ? -10.716 -3.361 -3.236 1.00 92.94 87 ILE A N 1
ATOM 613 C CA . ILE A 1 87 ? -10.341 -2.797 -4.541 1.00 92.94 87 ILE A CA 1
ATOM 614 C C . ILE A 1 87 ? -8.844 -2.992 -4.806 1.00 92.94 87 ILE A C 1
ATOM 616 O O . ILE A 1 87 ? -8.476 -3.388 -5.909 1.00 92.94 87 ILE A O 1
ATOM 620 N N . ALA A 1 88 ? -7.976 -2.773 -3.814 1.00 88.25 88 ALA A N 1
ATOM 621 C CA . ALA A 1 88 ? -6.534 -2.962 -3.971 1.00 88.25 88 ALA A CA 1
ATOM 622 C C . ALA A 1 88 ? -6.170 -4.414 -4.327 1.00 88.25 88 ALA A C 1
ATOM 624 O O . ALA A 1 88 ? -5.369 -4.640 -5.234 1.00 88.25 88 ALA A O 1
ATOM 625 N N . VAL A 1 89 ? -6.795 -5.395 -3.666 1.00 89.31 89 VAL A N 1
ATOM 626 C CA . VAL A 1 89 ? -6.617 -6.820 -3.992 1.00 89.31 89 VAL A CA 1
ATOM 627 C C . VAL A 1 89 ? -7.125 -7.122 -5.402 1.00 89.31 89 VAL A C 1
ATOM 629 O O . VAL A 1 89 ? -6.453 -7.807 -6.171 1.00 89.31 89 VAL A O 1
ATOM 632 N N . LEU A 1 90 ? -8.282 -6.572 -5.772 1.00 90.88 90 LEU A N 1
ATOM 633 C CA . LEU A 1 90 ? -8.878 -6.773 -7.091 1.00 90.88 90 LEU A CA 1
ATOM 634 C C . LEU A 1 90 ? -7.976 -6.221 -8.208 1.00 90.88 90 LEU A C 1
ATOM 636 O O . LEU A 1 90 ? -7.734 -6.901 -9.204 1.00 90.88 90 LEU A O 1
ATOM 640 N N . ILE A 1 91 ? -7.413 -5.025 -8.012 1.00 87.62 91 ILE A N 1
ATOM 641 C CA . ILE A 1 91 ? -6.440 -4.426 -8.932 1.00 87.62 91 ILE A CA 1
ATOM 642 C C . ILE A 1 91 ? -5.176 -5.285 -9.006 1.00 87.62 91 ILE A C 1
ATOM 644 O O . ILE A 1 91 ? -4.710 -5.551 -10.109 1.00 87.62 91 ILE A O 1
ATOM 648 N N . ALA A 1 92 ? -4.639 -5.759 -7.879 1.00 84.00 92 ALA A N 1
ATOM 649 C CA . ALA A 1 92 ? -3.422 -6.573 -7.866 1.00 84.00 92 ALA A CA 1
ATOM 650 C C . ALA A 1 92 ? -3.561 -7.869 -8.688 1.00 84.00 92 ALA A C 1
ATOM 652 O O . ALA A 1 92 ? -2.609 -8.286 -9.343 1.00 84.00 92 ALA A O 1
ATOM 653 N N . VAL A 1 93 ? -4.750 -8.480 -8.702 1.00 85.94 93 VAL A N 1
ATOM 654 C CA . VAL A 1 93 ? -5.025 -9.699 -9.481 1.00 85.94 93 VAL A CA 1
ATOM 655 C C . VAL A 1 93 ? -5.284 -9.391 -10.960 1.00 85.94 93 VAL A C 1
ATOM 657 O O . VAL A 1 93 ? -4.804 -10.111 -11.836 1.00 85.94 93 VAL A O 1
ATOM 660 N N . ILE A 1 94 ? -6.032 -8.327 -11.262 1.00 86.44 94 ILE A N 1
ATOM 661 C CA . ILE A 1 94 ? -6.470 -8.018 -12.634 1.00 86.44 94 ILE A CA 1
ATOM 662 C C . ILE A 1 94 ? -5.389 -7.277 -13.436 1.00 86.44 94 ILE A C 1
ATOM 664 O O . ILE A 1 94 ? -5.268 -7.484 -14.646 1.00 86.44 94 ILE A O 1
ATOM 668 N N . ALA A 1 95 ? -4.573 -6.444 -12.786 1.00 83.19 95 ALA A N 1
ATOM 669 C CA . ALA A 1 95 ? -3.521 -5.659 -13.427 1.00 83.19 95 ALA A CA 1
ATOM 670 C C . ALA A 1 95 ? -2.571 -6.494 -14.311 1.00 83.19 95 ALA A C 1
ATOM 672 O O . ALA A 1 95 ? -2.445 -6.157 -15.488 1.00 83.19 95 ALA A O 1
ATOM 673 N N . PRO A 1 96 ? -1.944 -7.598 -13.852 1.00 78.25 96 PRO A N 1
ATOM 674 C CA . PRO A 1 96 ? -1.026 -8.364 -14.699 1.00 78.25 96 PRO A CA 1
ATOM 675 C C . PRO A 1 96 ? -1.713 -8.986 -15.922 1.00 78.25 96 PRO A C 1
ATOM 677 O O . PRO A 1 96 ? -1.078 -9.160 -16.962 1.00 78.25 96 PRO A O 1
ATOM 680 N N . TRP A 1 97 ? -3.008 -9.305 -15.833 1.00 82.50 97 TRP A N 1
ATOM 681 C CA . TRP A 1 97 ? -3.777 -9.808 -16.971 1.00 82.50 97 TRP A CA 1
ATOM 682 C C . TRP A 1 97 ? -4.036 -8.708 -18.010 1.00 82.50 97 TRP A C 1
ATOM 684 O O . TRP A 1 97 ? -3.773 -8.916 -19.195 1.00 82.50 97 TRP A O 1
ATOM 694 N N . LEU A 1 98 ? -4.455 -7.515 -17.571 1.00 82.12 98 LEU A N 1
ATOM 695 C CA . LEU A 1 98 ? -4.655 -6.362 -18.457 1.00 82.12 98 LEU A CA 1
ATOM 696 C C . LEU A 1 98 ? -3.359 -5.947 -19.161 1.00 82.12 98 LEU A C 1
ATOM 698 O O . LEU A 1 98 ? -3.364 -5.668 -20.358 1.00 82.12 98 LEU A O 1
ATOM 702 N N . LEU A 1 99 ? -2.237 -5.956 -18.441 1.00 78.00 99 LEU A N 1
ATOM 703 C CA . LEU A 1 99 ? -0.935 -5.601 -19.001 1.00 78.00 99 LEU A CA 1
ATOM 704 C C . LEU A 1 99 ? -0.483 -6.577 -20.097 1.00 78.00 99 LEU A C 1
ATOM 706 O O . LEU A 1 99 ? 0.076 -6.148 -21.106 1.00 78.00 99 LEU A O 1
ATOM 710 N N . LYS A 1 100 ? -0.779 -7.875 -19.945 1.00 76.12 100 LYS A N 1
ATOM 711 C CA . LYS A 1 100 ? -0.519 -8.890 -20.982 1.00 76.12 100 LYS A CA 1
ATOM 712 C C . LYS A 1 100 ? -1.404 -8.702 -22.216 1.00 76.12 100 LYS A C 1
ATOM 714 O O . LYS A 1 100 ? -0.943 -8.950 -23.327 1.00 76.12 100 LYS A O 1
ATOM 719 N N . LEU A 1 101 ? -2.645 -8.252 -22.028 1.00 81.75 101 LEU A N 1
ATOM 720 C CA . LEU A 1 101 ? -3.592 -8.006 -23.116 1.00 81.75 101 LEU A CA 1
ATOM 721 C C . LEU A 1 101 ? -3.197 -6.784 -23.965 1.00 81.75 101 LEU A C 1
ATOM 723 O O . LEU A 1 101 ? -3.309 -6.827 -25.186 1.00 81.75 101 LEU A O 1
ATOM 727 N N . VAL A 1 102 ? -2.727 -5.705 -23.326 1.00 78.75 102 VAL A N 1
ATOM 728 C CA . VAL A 1 102 ? -2.439 -4.420 -23.992 1.00 78.75 102 VAL A CA 1
ATOM 729 C C . VAL A 1 102 ? -1.057 -4.387 -24.653 1.00 78.75 102 VAL 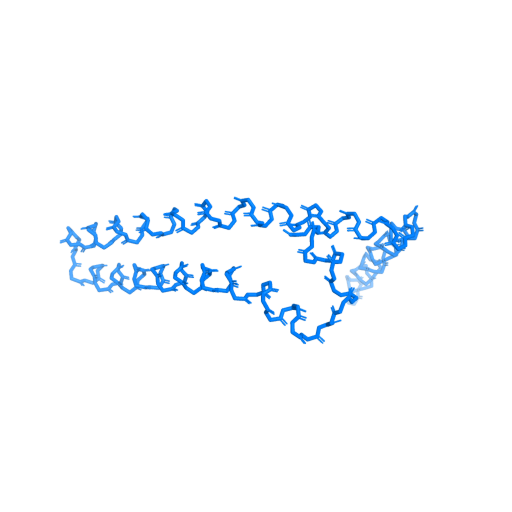A C 1
ATOM 731 O O . VAL A 1 102 ? -0.932 -3.859 -25.756 1.00 78.75 102 VAL A O 1
ATOM 734 N N . TRP A 1 103 ? -0.016 -4.940 -24.019 1.00 73.00 103 TRP A N 1
ATOM 735 C CA . TRP A 1 103 ? 1.362 -4.840 -24.533 1.00 73.00 103 TRP A CA 1
ATOM 736 C C . TRP A 1 103 ? 1.840 -6.028 -25.379 1.00 73.00 103 TRP A C 1
ATOM 738 O O . TRP A 1 103 ? 2.950 -5.985 -25.916 1.00 73.00 103 TRP A O 1
ATOM 748 N N . GLY A 1 104 ? 1.031 -7.079 -25.541 1.00 69.06 104 GLY A N 1
ATOM 749 C CA . GLY A 1 104 ? 1.443 -8.286 -26.264 1.00 69.06 104 GLY A CA 1
ATOM 750 C C . GLY A 1 104 ? 2.728 -8.914 -25.694 1.00 69.06 104 GLY A C 1
ATOM 751 O O . GLY A 1 104 ? 3.150 -8.630 -24.572 1.00 69.06 104 GLY A O 1
ATOM 752 N N . THR A 1 105 ? 3.398 -9.770 -26.470 1.00 57.44 105 THR A N 1
ATOM 753 C CA . THR A 1 105 ? 4.614 -10.508 -26.062 1.00 57.44 105 THR A CA 1
ATOM 754 C C . THR A 1 105 ? 5.809 -9.626 -25.649 1.00 57.44 105 THR A C 1
ATOM 756 O O . THR A 1 105 ? 6.732 -10.136 -25.012 1.00 57.44 105 THR A O 1
ATOM 759 N N . GLY A 1 106 ? 5.783 -8.313 -25.917 1.00 53.34 106 GLY A N 1
ATOM 760 C CA . GLY A 1 106 ? 6.790 -7.340 -25.466 1.00 53.34 106 GLY A CA 1
ATOM 761 C C . GLY A 1 106 ? 6.641 -6.869 -24.011 1.00 53.34 106 GLY A C 1
ATOM 762 O O . GLY A 1 106 ? 7.593 -6.339 -23.447 1.00 53.34 106 GLY A O 1
ATOM 763 N N . GLY A 1 107 ? 5.485 -7.097 -23.374 1.00 51.19 107 GLY A N 1
ATOM 764 C CA . GLY A 1 107 ? 5.243 -6.805 -21.952 1.00 51.19 107 GLY A CA 1
ATOM 765 C C . GLY A 1 107 ? 5.703 -7.915 -20.998 1.00 51.19 107 GLY A C 1
ATOM 766 O O . GLY A 1 107 ? 5.566 -7.789 -19.781 1.00 51.19 107 GLY A O 1
ATOM 767 N N . THR A 1 108 ? 6.243 -9.014 -21.535 1.00 49.94 108 THR A N 1
ATOM 768 C CA . THR A 1 108 ? 6.666 -10.183 -20.754 1.00 49.94 108 THR A CA 1
ATOM 769 C C . THR A 1 108 ? 7.789 -9.863 -19.781 1.00 49.94 108 THR A C 1
ATOM 771 O O . THR A 1 108 ? 7.803 -10.457 -18.715 1.00 49.94 108 THR A O 1
ATOM 774 N N . THR A 1 109 ? 8.666 -8.897 -20.064 1.00 52.22 109 THR A N 1
ATOM 775 C CA . THR A 1 109 ? 9.728 -8.483 -19.134 1.00 52.22 109 THR A CA 1
ATOM 776 C C . THR A 1 109 ? 9.187 -7.733 -17.924 1.00 52.22 109 THR A C 1
ATOM 778 O O . THR A 1 109 ? 9.613 -8.035 -16.818 1.00 52.22 109 THR A O 1
ATOM 781 N N . PHE A 1 110 ? 8.214 -6.828 -18.076 1.00 53.44 110 PHE A N 1
ATOM 782 C CA . PHE A 1 110 ? 7.576 -6.143 -16.938 1.00 53.44 110 PHE A CA 1
ATOM 783 C C . PHE A 1 110 ? 6.686 -7.087 -16.122 1.00 53.44 110 PHE A C 1
ATOM 785 O O . PHE A 1 110 ? 6.736 -7.064 -14.901 1.00 53.44 110 PHE A O 1
ATOM 792 N N . ALA A 1 111 ? 5.927 -7.958 -16.792 1.00 49.19 111 ALA A N 1
ATOM 793 C CA . ALA A 1 111 ? 5.046 -8.942 -16.156 1.00 49.19 111 ALA A CA 1
ATOM 794 C C . ALA A 1 111 ? 5.755 -10.216 -15.644 1.00 49.19 111 ALA A C 1
ATOM 796 O O . ALA A 1 111 ? 5.072 -11.158 -15.243 1.00 49.19 111 ALA A O 1
ATOM 797 N N . THR A 1 112 ? 7.089 -10.293 -15.750 1.00 52.56 112 THR A N 1
ATOM 798 C CA . THR A 1 112 ? 7.919 -11.306 -15.065 1.00 52.56 112 THR A CA 1
ATOM 799 C C . THR A 1 112 ? 8.978 -10.702 -14.138 1.00 52.56 112 THR A C 1
ATOM 801 O O . THR A 1 112 ? 9.552 -11.428 -13.327 1.00 52.56 112 THR A O 1
ATOM 804 N N . THR A 1 113 ? 9.270 -9.397 -14.231 1.00 52.72 113 THR A N 1
ATOM 805 C CA . THR A 1 113 ? 10.074 -8.678 -13.217 1.00 52.72 113 THR A CA 1
ATOM 806 C C . THR A 1 113 ? 9.227 -8.192 -12.041 1.00 52.72 113 THR A C 1
ATOM 808 O O . THR A 1 113 ? 9.764 -8.025 -10.942 1.00 52.72 113 THR A O 1
ATOM 811 N N . CYS A 1 114 ? 7.925 -8.036 -12.282 1.00 54.59 114 CYS A N 1
ATOM 812 C CA . CYS A 1 114 ? 6.823 -8.096 -11.334 1.00 54.59 114 CYS A CA 1
ATOM 813 C C . CYS A 1 114 ? 6.129 -9.465 -11.478 1.00 54.59 114 CYS A C 1
ATOM 815 O O . CYS A 1 114 ? 5.793 -10.056 -10.439 1.00 54.59 114 CYS A O 1
#

Foldseek 3Di:
DVVVVVVVVVVVVVVVVVVVVQPVDDPVVVLVVVLVVVVVCLVVLVVVLVVLLVQLVVLQVVLVVDDPVSVVVSPVSSVVSNVVSVVSVVCSVCVLVVQCVPVPPVCVSVSVSD

Sequence (114 aa):
MRGLKFNVIFVMLLVFVGLAAAQATGSAGLMSAIGNLCKLVSTLLPTVALLMIIAAGVLYAAGQFMGAETRARASVWATAMLTGAVIAVLIAVIAPWLLKLVWGTGGTTFATTC

Secondary structure (DSSP, 8-state):
-HHHHHHHHHHHHHHHHHHHHTTSS-HHHHHHHHHHHHHHHHHHHHHHHHHHHHHHHHHHHHHHHS-HHHHHHHHHHHHHHHHHHHHHHHHHHHHHHHHHHHHGGGGTTHHHH-

Radius of gyration: 22.09 Å; chains: 1; bounding box: 49×51×49 Å